Protein AF-A0A7S2EDE1-F1 (afdb_monomer_lite)

Radius of gyration: 14.8 Å; chains: 1; bounding box: 42×26×42 Å

Structure (mmCIF, N/CA/C/O backbone):
data_AF-A0A7S2EDE1-F1
#
_entry.id   AF-A0A7S2EDE1-F1
#
loop_
_atom_site.group_PDB
_atom_site.id
_atom_site.type_symbol
_atom_site.label_atom_id
_atom_site.label_alt_id
_atom_site.label_comp_id
_atom_site.label_asym_id
_atom_site.label_entity_id
_atom_site.label_seq_id
_atom_site.pdbx_PDB_ins_code
_atom_site.Cartn_x
_atom_site.Cartn_y
_atom_site.Cartn_z
_atom_site.occupancy
_atom_site.B_iso_or_equiv
_atom_site.auth_seq_id
_atom_site.auth_comp_id
_atom_site.auth_asym_id
_atom_site.auth_atom_id
_atom_site.pdbx_PDB_model_num
ATOM 1 N N . GLY A 1 1 ? -0.100 3.334 -20.222 1.00 86.94 1 GLY A N 1
ATOM 2 C CA . GLY A 1 1 ? -0.773 2.023 -20.043 1.00 86.94 1 GLY A CA 1
ATOM 3 C C . GLY A 1 1 ? -2.125 2.152 -19.348 1.00 86.94 1 GLY A C 1
ATOM 4 O O . GLY A 1 1 ? -2.456 3.228 -18.862 1.00 86.94 1 GLY A O 1
ATOM 5 N N . LEU A 1 2 ? -2.909 1.068 -19.272 1.00 92.38 2 LEU A N 1
ATOM 6 C CA . LEU A 1 2 ? -4.237 1.061 -18.625 1.00 92.38 2 LEU A CA 1
ATOM 7 C C . LEU A 1 2 ? -4.180 1.481 -17.142 1.00 92.38 2 LEU A C 1
ATOM 9 O O . LEU A 1 2 ? -4.995 2.289 -16.704 1.00 92.38 2 LEU A O 1
ATOM 13 N N . ALA A 1 3 ? -3.19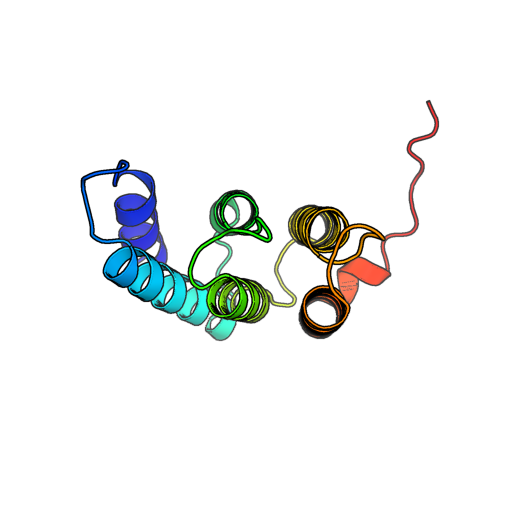2 0.985 -16.387 1.00 94.56 3 ALA A N 1
ATOM 14 C CA . ALA A 1 3 ? -2.995 1.349 -14.981 1.00 94.56 3 ALA A CA 1
ATOM 15 C C . ALA A 1 3 ? -2.721 2.854 -14.804 1.00 94.56 3 ALA A C 1
ATOM 17 O O . ALA A 1 3 ? -3.353 3.501 -13.974 1.00 94.56 3 ALA A O 1
ATOM 18 N N . GLU A 1 4 ? -1.848 3.430 -15.633 1.00 94.94 4 GLU A N 1
ATOM 19 C CA . GLU A 1 4 ? -1.545 4.867 -15.625 1.00 94.94 4 GLU A CA 1
ATOM 20 C C . GLU A 1 4 ? -2.761 5.727 -15.973 1.00 94.94 4 GLU A C 1
ATOM 22 O O . GLU A 1 4 ? -2.972 6.763 -15.350 1.00 94.94 4 GLU A O 1
ATOM 27 N N . GLU A 1 5 ? -3.566 5.318 -16.960 1.00 95.62 5 GLU A N 1
ATOM 28 C CA . GLU A 1 5 ? -4.784 6.036 -17.347 1.00 95.62 5 GLU A CA 1
ATOM 29 C C . GLU A 1 5 ? -5.781 6.081 -16.188 1.00 95.62 5 GLU A C 1
ATOM 31 O O . GLU A 1 5 ? -6.232 7.158 -15.787 1.00 95.62 5 GLU A O 1
ATOM 36 N N . THR A 1 6 ? -6.069 4.919 -15.599 1.00 95.06 6 THR A N 1
ATOM 37 C CA . THR A 1 6 ? -6.973 4.803 -14.450 1.00 95.06 6 THR A CA 1
ATOM 38 C C . THR A 1 6 ? -6.443 5.583 -13.250 1.00 95.06 6 THR A C 1
ATOM 40 O O . THR A 1 6 ? -7.193 6.331 -12.620 1.00 95.06 6 THR A O 1
ATOM 43 N N . PHE A 1 7 ? -5.142 5.492 -12.972 1.00 96.12 7 PHE A N 1
ATOM 44 C CA . PHE A 1 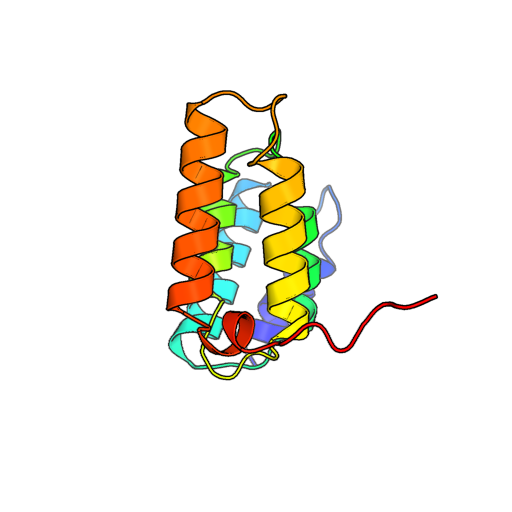7 ? -4.499 6.233 -11.893 1.00 96.12 7 PHE A CA 1
ATOM 45 C C . PHE A 1 7 ? -4.526 7.751 -12.122 1.00 96.12 7 PHE A C 1
ATOM 47 O O . PHE A 1 7 ? -4.782 8.525 -11.198 1.00 96.12 7 PHE A O 1
ATOM 54 N N . ARG A 1 8 ? -4.333 8.212 -13.361 1.00 94.50 8 ARG A N 1
ATOM 55 C CA . ARG A 1 8 ? -4.421 9.635 -13.707 1.00 94.50 8 ARG A CA 1
ATOM 56 C C . ARG A 1 8 ? -5.833 10.171 -13.511 1.00 94.50 8 ARG A C 1
ATOM 58 O O . ARG A 1 8 ? -5.983 11.272 -12.984 1.00 94.50 8 ARG A O 1
ATOM 65 N N . ARG A 1 9 ? -6.857 9.404 -13.899 1.00 93.31 9 ARG A N 1
ATOM 66 C CA . ARG A 1 9 ? -8.264 9.745 -13.628 1.00 93.31 9 ARG A CA 1
ATOM 67 C C . ARG A 1 9 ? -8.509 9.837 -12.128 1.00 93.31 9 ARG A C 1
ATOM 69 O O . ARG A 1 9 ? -8.992 10.864 -11.670 1.00 93.31 9 ARG A O 1
ATOM 76 N N . LEU A 1 10 ? -8.073 8.831 -11.370 1.00 92.81 10 LEU A N 1
ATOM 77 C CA . LEU A 1 10 ? -8.181 8.804 -9.912 1.00 92.81 10 LEU A CA 1
ATOM 78 C C . LEU A 1 10 ? -7.527 10.031 -9.250 1.00 92.81 10 LEU A C 1
ATOM 80 O O . LEU A 1 10 ? -8.115 10.618 -8.346 1.00 92.81 10 LEU A O 1
ATOM 84 N N . ARG A 1 11 ? -6.344 10.455 -9.717 1.00 90.94 11 ARG A N 1
ATOM 85 C CA . ARG A 1 11 ? -5.642 11.650 -9.212 1.00 90.94 11 ARG A CA 1
ATOM 86 C C . ARG A 1 11 ? -6.335 12.965 -9.556 1.00 90.94 11 ARG A C 1
ATOM 88 O O . ARG A 1 11 ? -6.293 13.886 -8.747 1.00 90.94 11 ARG A O 1
ATOM 95 N N . LYS A 1 12 ? -6.913 13.077 -10.756 1.00 87.69 12 LYS A N 1
ATOM 96 C CA . LYS A 1 12 ? -7.635 14.282 -11.203 1.00 87.69 12 LYS A CA 1
ATOM 97 C C . LYS A 1 12 ? -9.000 14.421 -10.536 1.00 87.69 12 LYS A C 1
ATOM 99 O O . LYS A 1 12 ? -9.517 15.529 -10.424 1.00 87.69 12 LYS A O 1
ATOM 104 N N . SER A 1 13 ? -9.581 13.312 -10.096 1.00 79.12 13 SER A N 1
ATOM 105 C CA . SER A 1 13 ? -10.852 13.302 -9.393 1.00 79.12 13 SER A CA 1
ATOM 106 C C . SER A 1 13 ? -10.729 13.961 -8.024 1.00 79.12 13 SER A C 1
ATOM 108 O O . SER A 1 13 ? -10.377 13.323 -7.031 1.00 79.12 13 SER A O 1
ATOM 110 N N . GLY A 1 14 ? -11.078 15.249 -7.971 1.00 68.62 14 GLY A N 1
ATOM 111 C CA . GLY A 1 14 ? -11.242 15.997 -6.727 1.00 68.62 14 GLY A CA 1
ATOM 112 C C . GLY A 1 14 ? -12.282 15.372 -5.785 1.00 68.62 14 GLY A C 1
ATOM 113 O O . GLY A 1 14 ? -12.856 14.306 -6.049 1.00 68.62 14 GLY A O 1
ATOM 114 N N . SER A 1 15 ? -12.537 16.039 -4.658 1.00 62.31 15 SER A N 1
ATOM 115 C CA . SER A 1 15 ? -13.391 15.509 -3.582 1.00 62.31 15 SER A CA 1
ATOM 116 C C . SER A 1 15 ? -14.791 15.075 -4.066 1.00 62.31 15 SER A C 1
ATOM 118 O O . SER A 1 15 ? -15.273 14.029 -3.647 1.00 62.31 15 SER A O 1
ATOM 120 N N . GLY A 1 16 ? -15.381 15.778 -5.046 1.00 64.81 16 GLY A N 1
ATOM 121 C CA . GLY A 1 16 ? -16.731 15.499 -5.566 1.00 64.81 16 GLY A CA 1
ATOM 122 C C . GLY A 1 16 ? -16.840 14.683 -6.865 1.00 64.81 16 GLY A C 1
ATOM 123 O O . GLY A 1 16 ? -17.950 14.466 -7.333 1.00 64.81 16 GLY A O 1
ATOM 124 N N . SER A 1 17 ? -15.737 14.241 -7.484 1.00 80.88 17 SER A N 1
ATOM 125 C CA . SER A 1 17 ? -15.806 13.608 -8.821 1.00 80.88 17 SER A CA 1
ATOM 126 C C . SER A 1 17 ? -16.313 12.162 -8.798 1.00 80.88 17 SER A C 1
ATOM 128 O O . SER A 1 17 ? -17.001 11.751 -9.725 1.00 80.88 17 SER A O 1
ATOM 130 N N . TYR A 1 18 ? -15.974 11.396 -7.761 1.00 87.88 18 TYR A N 1
ATOM 131 C CA . TYR A 1 18 ? -16.419 10.014 -7.588 1.00 87.88 18 TYR A CA 1
ATOM 132 C C . TYR A 1 18 ? -16.752 9.761 -6.125 1.00 87.88 18 TYR A C 1
ATOM 134 O O . TYR A 1 18 ? -16.042 10.245 -5.237 1.00 87.88 18 TYR A O 1
ATOM 142 N N . ARG A 1 19 ? -17.778 8.935 -5.887 1.00 91.00 19 ARG A N 1
ATOM 143 C CA . ARG A 1 19 ? -18.045 8.359 -4.563 1.00 91.00 19 ARG A CA 1
ATOM 144 C C . ARG A 1 19 ? -16.808 7.617 -4.058 1.00 91.00 19 ARG A C 1
ATOM 146 O O . ARG A 1 19 ? -16.070 7.024 -4.847 1.00 91.00 19 ARG A O 1
ATOM 153 N N . PHE A 1 20 ? -16.605 7.613 -2.743 1.00 90.56 20 PHE A N 1
ATOM 154 C CA . PHE A 1 20 ? -15.442 6.966 -2.136 1.00 90.56 20 PHE A CA 1
ATOM 155 C C . PHE A 1 20 ? -15.350 5.475 -2.487 1.00 90.56 20 PHE A C 1
ATOM 157 O O . PHE A 1 20 ? -14.267 5.008 -2.819 1.00 90.56 20 PHE A O 1
ATOM 164 N N . GLU A 1 21 ? -16.479 4.756 -2.534 1.00 92.69 21 GLU A N 1
ATOM 165 C CA . GLU A 1 21 ? -16.494 3.335 -2.914 1.00 92.69 21 GLU A CA 1
ATOM 166 C C . GLU A 1 21 ? -15.920 3.105 -4.324 1.00 92.69 21 GLU A C 1
ATOM 168 O O . GLU A 1 21 ? -15.169 2.161 -4.555 1.00 92.69 21 GLU A O 1
ATOM 173 N N . VAL A 1 22 ? -16.214 4.007 -5.265 1.00 94.25 22 VAL A N 1
ATOM 174 C CA . VAL A 1 22 ? -15.682 3.935 -6.634 1.00 94.25 22 VAL A CA 1
ATOM 175 C C . VAL A 1 22 ? -14.182 4.216 -6.639 1.00 94.25 22 VAL A C 1
ATOM 177 O O . VAL A 1 22 ? -13.429 3.499 -7.295 1.00 94.25 22 VAL A O 1
ATOM 180 N N . LYS A 1 23 ? -13.720 5.207 -5.863 1.00 93.62 23 LYS A N 1
ATOM 181 C CA . LYS A 1 23 ? -12.280 5.468 -5.695 1.00 93.62 23 LYS A CA 1
ATOM 182 C C . LYS A 1 23 ? -11.569 4.243 -5.120 1.00 93.62 23 LYS A C 1
ATOM 184 O O . LYS A 1 23 ? -10.517 3.873 -5.626 1.00 93.62 23 LYS A O 1
ATOM 189 N N . LEU A 1 24 ? -12.168 3.581 -4.133 1.00 95.06 24 LEU A N 1
ATOM 190 C CA . LEU A 1 24 ? -11.630 2.374 -3.511 1.00 95.06 24 LEU A CA 1
ATOM 191 C C . LEU A 1 24 ? -11.508 1.214 -4.517 1.00 95.06 24 LEU A C 1
ATOM 193 O O . LEU A 1 24 ? -10.471 0.554 -4.563 1.00 95.06 24 LEU A O 1
ATOM 197 N N . LEU A 1 25 ? -12.511 1.015 -5.381 1.00 96.44 25 LEU A N 1
ATOM 198 C CA . LEU A 1 25 ? -12.456 0.032 -6.473 1.00 96.44 25 LEU A CA 1
ATOM 199 C C . LEU A 1 25 ? -11.365 0.361 -7.501 1.00 96.44 25 LEU A C 1
ATOM 201 O O . LEU A 1 25 ? -10.639 -0.531 -7.938 1.00 96.44 25 LEU A O 1
ATOM 205 N N . MET A 1 26 ? -11.213 1.637 -7.865 1.00 96.56 26 MET A N 1
ATOM 206 C CA . MET A 1 26 ? -10.150 2.078 -8.772 1.00 96.56 26 MET A CA 1
ATOM 207 C C . MET A 1 26 ? -8.760 1.871 -8.161 1.00 96.56 26 MET A C 1
ATOM 209 O O . MET A 1 26 ? -7.855 1.422 -8.863 1.00 96.56 26 MET A O 1
ATOM 213 N N . ILE A 1 27 ? -8.590 2.159 -6.865 1.00 97.06 27 ILE A N 1
ATOM 214 C CA . ILE A 1 27 ? -7.343 1.897 -6.133 1.00 97.06 27 ILE A CA 1
ATOM 215 C C . ILE A 1 27 ? -7.039 0.403 -6.160 1.00 97.06 27 ILE A C 1
ATOM 217 O O . ILE A 1 27 ? -5.938 0.031 -6.561 1.00 97.06 27 ILE A O 1
ATOM 221 N N . ASN A 1 28 ? -8.007 -0.448 -5.805 1.00 98.25 28 ASN A N 1
ATOM 222 C CA . ASN A 1 28 ? -7.853 -1.903 -5.839 1.00 98.25 28 ASN A CA 1
ATOM 223 C C . ASN A 1 28 ? -7.409 -2.384 -7.229 1.00 98.25 28 ASN A C 1
ATOM 225 O O . ASN A 1 28 ? -6.424 -3.104 -7.364 1.00 98.25 28 ASN A O 1
ATOM 229 N N . PHE A 1 29 ? -8.082 -1.921 -8.282 1.00 98.19 29 PHE A N 1
ATOM 230 C CA . PHE A 1 29 ? -7.725 -2.273 -9.652 1.00 98.19 29 PHE A CA 1
ATOM 231 C C . PHE A 1 29 ? -6.279 -1.881 -9.998 1.00 98.19 29 PHE A C 1
ATOM 233 O O . PHE A 1 29 ? -5.505 -2.729 -10.439 1.00 98.19 29 PHE A O 1
ATOM 240 N N . VAL A 1 30 ? -5.897 -0.617 -9.778 1.00 98.12 30 VAL A N 1
ATOM 241 C CA . VAL A 1 30 ? -4.554 -0.120 -10.126 1.00 98.12 30 VAL A CA 1
ATOM 242 C C . VAL A 1 30 ? -3.478 -0.874 -9.351 1.00 98.12 30 VAL A C 1
ATOM 244 O O . VAL A 1 30 ? -2.507 -1.331 -9.946 1.00 98.12 30 VAL A O 1
ATOM 247 N N . THR A 1 31 ? -3.667 -1.040 -8.044 1.00 98.19 31 THR A N 1
ATOM 248 C CA . THR A 1 31 ? -2.702 -1.712 -7.165 1.00 98.19 31 THR A CA 1
ATOM 249 C C . THR A 1 31 ? -2.533 -3.195 -7.507 1.00 98.19 31 THR A C 1
ATOM 251 O O . THR A 1 31 ? -1.401 -3.670 -7.541 1.00 98.19 31 THR A O 1
ATOM 254 N N . ARG A 1 32 ? -3.611 -3.916 -7.863 1.00 98.00 32 ARG A N 1
ATOM 255 C CA . ARG A 1 32 ? -3.521 -5.304 -8.362 1.00 98.00 32 ARG A CA 1
ATOM 256 C C . ARG A 1 32 ? -2.746 -5.405 -9.666 1.00 98.00 32 ARG A C 1
ATOM 258 O O . ARG A 1 32 ? -1.916 -6.295 -9.808 1.00 98.00 32 ARG A O 1
ATOM 265 N N . VAL A 1 33 ? -3.026 -4.521 -10.624 1.00 98.00 33 VAL A N 1
ATOM 266 C CA . VAL A 1 33 ? -2.348 -4.541 -11.928 1.00 98.00 33 VAL A CA 1
ATOM 267 C C . VAL A 1 33 ? -0.863 -4.215 -11.763 1.00 98.00 33 VAL A C 1
ATOM 269 O O . VAL A 1 33 ? -0.029 -4.895 -12.348 1.00 98.00 33 VAL A O 1
ATOM 272 N N . VAL A 1 34 ? -0.530 -3.221 -10.936 1.00 98.00 34 VAL A N 1
ATOM 273 C CA . VAL A 1 34 ? 0.859 -2.856 -10.629 1.00 98.00 34 VAL A CA 1
ATOM 274 C C . VAL A 1 34 ? 1.607 -4.022 -9.987 1.00 98.00 34 VAL A C 1
ATOM 276 O O . VAL A 1 34 ? 2.624 -4.453 -10.522 1.00 98.00 34 VAL A O 1
ATOM 279 N N . GLY A 1 35 ? 1.066 -4.583 -8.905 1.00 97.44 35 GLY A N 1
A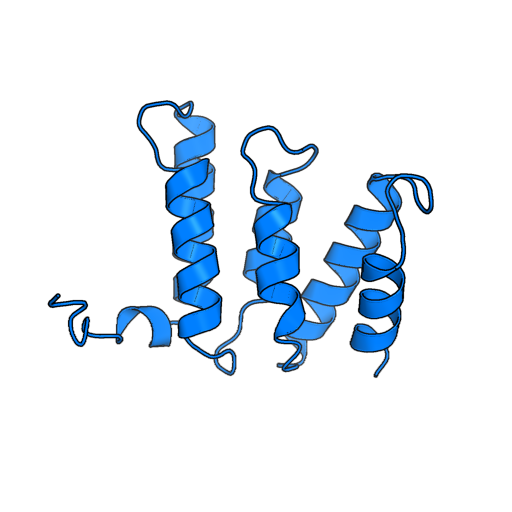TOM 280 C CA . GLY A 1 35 ? 1.728 -5.644 -8.153 1.00 97.44 35 GLY A CA 1
ATOM 281 C C . GLY A 1 35 ? 1.863 -6.970 -8.895 1.00 97.44 35 GLY A C 1
ATOM 282 O O . GLY A 1 35 ? 2.886 -7.636 -8.771 1.00 97.44 35 GLY A O 1
ATOM 283 N N . ASN A 1 36 ? 0.852 -7.365 -9.675 1.00 96.44 36 ASN A N 1
ATOM 284 C CA . ASN A 1 36 ? 0.865 -8.653 -10.377 1.00 96.44 36 ASN A CA 1
ATOM 285 C C . ASN A 1 36 ? 1.727 -8.642 -11.641 1.00 96.44 36 ASN A C 1
ATOM 287 O O . ASN A 1 36 ? 2.188 -9.698 -12.065 1.00 96.44 36 ASN A O 1
ATOM 291 N N . HIS A 1 37 ? 1.906 -7.476 -12.263 1.00 96.44 37 HIS A N 1
ATOM 292 C CA . HIS A 1 37 ? 2.672 -7.339 -13.503 1.00 96.44 37 HIS A CA 1
ATOM 293 C C . HIS A 1 37 ? 4.023 -6.637 -13.307 1.00 96.44 37 HIS A C 1
ATOM 295 O O . HIS A 1 37 ? 4.691 -6.354 -14.297 1.00 96.44 37 HIS A O 1
ATOM 301 N N . GLY A 1 38 ? 4.419 -6.345 -12.064 1.00 95.75 38 GLY A N 1
ATOM 302 C CA . GLY A 1 38 ? 5.700 -5.706 -11.751 1.00 95.75 38 GLY A CA 1
ATOM 303 C C . GLY A 1 38 ? 5.855 -4.316 -12.374 1.00 95.75 38 GLY A C 1
ATOM 304 O O . GLY A 1 38 ? 6.926 -3.972 -12.870 1.00 95.75 38 GLY A O 1
ATOM 305 N N . LEU A 1 39 ? 4.774 -3.530 -12.435 1.00 97.19 39 LEU A N 1
ATOM 306 C CA . LEU A 1 39 ? 4.793 -2.235 -13.121 1.00 97.19 39 LEU A CA 1
ATOM 307 C C . LEU A 1 39 ? 5.378 -1.137 -12.232 1.00 97.19 39 LEU A C 1
ATOM 309 O O . LEU A 1 39 ? 4.884 -0.878 -11.141 1.00 97.19 39 LEU A O 1
ATOM 313 N N . LEU A 1 40 ? 6.323 -0.367 -12.761 1.00 96.38 40 LEU A N 1
ATOM 314 C CA . LEU A 1 40 ? 6.866 0.792 -12.054 1.00 96.38 40 LEU A CA 1
ATOM 315 C C . LEU A 1 40 ? 5.963 2.021 -12.210 1.00 96.38 40 LEU A C 1
ATOM 317 O O . LEU A 1 40 ? 6.158 2.858 -13.089 1.00 96.38 40 LEU A O 1
ATOM 321 N N . LEU A 1 41 ? 4.971 2.149 -11.325 1.00 96.56 41 LEU A N 1
ATOM 322 C CA . LEU A 1 41 ? 4.124 3.339 -11.205 1.00 96.56 41 LEU A CA 1
ATOM 323 C C . LEU A 1 41 ? 4.459 4.111 -9.921 1.00 96.56 41 LEU A C 1
ATOM 325 O O . LEU A 1 41 ? 3.624 4.227 -9.031 1.00 96.56 41 LEU A O 1
ATOM 329 N N . LEU A 1 42 ? 5.674 4.658 -9.828 1.00 95.94 42 LEU A N 1
ATOM 330 C CA . LEU A 1 42 ? 6.203 5.276 -8.598 1.00 95.94 42 LEU A CA 1
ATOM 331 C C . LEU A 1 42 ? 5.268 6.311 -7.934 1.00 95.94 42 LEU A C 1
ATOM 333 O O . LEU A 1 42 ? 5.060 6.235 -6.726 1.00 95.94 42 LEU A O 1
ATOM 337 N N . PRO A 1 43 ? 4.571 7.204 -8.672 1.00 96.06 43 PRO A N 1
ATOM 338 C CA . PRO A 1 43 ? 3.669 8.171 -8.040 1.00 96.06 43 PRO A CA 1
ATOM 339 C C . PRO A 1 43 ? 2.465 7.546 -7.305 1.00 96.06 43 PRO A C 1
ATOM 341 O O . PRO A 1 43 ? 1.722 8.268 -6.633 1.00 96.06 43 PRO A O 1
ATOM 344 N N . LEU A 1 44 ? 2.233 6.235 -7.451 1.00 96.81 44 LEU A N 1
ATOM 345 C CA . LEU A 1 44 ? 1.229 5.478 -6.707 1.00 96.81 44 LEU A CA 1
ATOM 346 C C . LEU A 1 44 ? 1.553 5.407 -5.210 1.00 96.81 44 LEU A C 1
ATOM 348 O O . LEU A 1 44 ? 0.628 5.536 -4.411 1.00 96.81 44 LEU A O 1
ATOM 352 N N . TYR A 1 45 ? 2.817 5.248 -4.810 1.00 96.50 45 TYR A N 1
ATOM 353 C CA . TYR A 1 45 ? 3.168 5.031 -3.400 1.00 96.50 45 T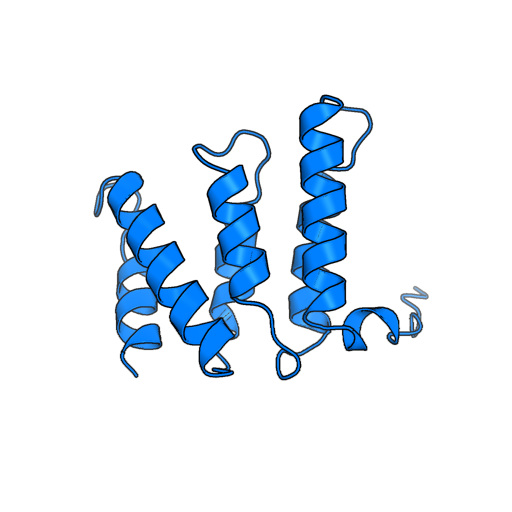YR A CA 1
ATOM 354 C C . TYR A 1 45 ? 2.923 6.283 -2.539 1.00 96.50 45 TYR A C 1
ATOM 356 O O . TYR A 1 45 ? 2.154 6.182 -1.577 1.00 96.50 45 TYR A O 1
ATOM 364 N N . PRO A 1 46 ? 3.370 7.496 -2.930 1.00 94.94 46 PRO A N 1
ATOM 365 C CA . PRO A 1 46 ? 2.988 8.726 -2.230 1.00 94.94 46 PRO A CA 1
ATOM 366 C C . PRO A 1 46 ? 1.482 9.012 -2.315 1.00 94.94 46 PRO A C 1
ATOM 368 O O . PRO A 1 46 ? 0.893 9.653 -1.442 1.00 94.94 46 PRO A O 1
ATOM 371 N N . PHE A 1 47 ? 0.806 8.540 -3.371 1.00 95.56 47 PHE A N 1
ATOM 372 C CA . PHE A 1 47 ? -0.649 8.625 -3.441 1.00 95.56 47 PHE A CA 1
ATOM 373 C C . PHE A 1 47 ? -1.312 7.761 -2.364 1.00 95.56 47 PHE A C 1
ATOM 375 O O . PHE A 1 47 ? -2.192 8.275 -1.678 1.00 95.56 47 PHE A O 1
ATOM 382 N N . LEU A 1 48 ? -0.892 6.503 -2.205 1.00 95.75 48 LEU A N 1
ATOM 383 C CA . LEU A 1 48 ? -1.426 5.569 -1.213 1.00 95.75 48 LEU A CA 1
ATOM 384 C C . LEU A 1 48 ? -1.147 6.035 0.217 1.00 95.75 48 LEU A C 1
ATOM 386 O O . LEU A 1 48 ? -2.055 5.969 1.040 1.00 95.75 48 LEU A O 1
ATOM 390 N N . GLN A 1 49 ? 0.040 6.594 0.489 1.00 94.69 49 GLN A N 1
ATOM 391 C CA . GLN A 1 49 ? 0.402 7.159 1.800 1.00 94.69 49 GLN A CA 1
ATOM 392 C C . GLN A 1 49 ? -0.655 8.138 2.332 1.00 94.69 49 GLN A C 1
ATOM 394 O O . GLN A 1 49 ? -1.001 8.097 3.509 1.00 94.69 49 GLN A O 1
ATOM 399 N N . ARG A 1 50 ? -1.249 8.965 1.460 1.00 92.38 50 ARG A N 1
ATOM 400 C CA . ARG A 1 50 ? -2.298 9.930 1.846 1.00 92.38 50 ARG A CA 1
ATOM 401 C C . ARG A 1 50 ? -3.603 9.285 2.318 1.00 92.38 50 ARG A C 1
ATOM 403 O O . ARG A 1 50 ? -4.410 9.964 2.941 1.00 92.38 50 ARG A O 1
ATOM 410 N N . TYR A 1 51 ? -3.818 8.006 2.016 1.00 92.50 51 TYR A N 1
ATOM 411 C CA . TYR A 1 51 ? -4.969 7.230 2.479 1.00 92.50 51 TYR A CA 1
ATOM 412 C C . TYR A 1 51 ? -4.646 6.371 3.712 1.00 92.50 51 TYR A C 1
ATOM 414 O O . TYR A 1 51 ? -5.547 5.742 4.257 1.00 92.50 51 TYR A O 1
ATOM 422 N N . LEU A 1 52 ? -3.395 6.346 4.186 1.00 93.25 52 LEU A N 1
ATOM 423 C CA . LEU A 1 52 ? -2.970 5.556 5.348 1.00 93.25 52 LEU A CA 1
ATOM 424 C C . LEU A 1 52 ? -3.196 6.283 6.684 1.00 93.25 52 LEU A C 1
ATOM 426 O O . LEU A 1 52 ? -2.379 6.181 7.593 1.00 93.25 52 LEU A O 1
ATOM 430 N N . GLY A 1 53 ? -4.298 7.021 6.815 1.00 89.44 53 GLY A N 1
ATOM 431 C CA . GLY A 1 53 ? -4.719 7.591 8.097 1.00 89.44 53 GLY A CA 1
ATOM 432 C C . GLY A 1 53 ? -5.545 6.582 8.892 1.00 89.44 53 GLY A C 1
ATOM 433 O O . GLY A 1 53 ? -6.454 5.977 8.337 1.00 89.44 53 GLY A O 1
ATOM 434 N N . SER A 1 54 ? -5.299 6.428 10.193 1.00 81.31 54 SER A N 1
ATOM 435 C CA . SER A 1 54 ? -6.025 5.466 11.049 1.00 81.31 54 SER A CA 1
ATOM 436 C C . SER A 1 54 ? -7.547 5.651 11.068 1.00 81.31 54 SER A C 1
ATOM 438 O O . SER A 1 54 ? -8.292 4.686 11.195 1.00 81.31 54 SER A O 1
ATOM 440 N N . HIS A 1 55 ? -8.018 6.884 10.878 1.00 84.56 55 HIS A N 1
ATOM 441 C CA . HIS A 1 55 ? -9.442 7.233 10.834 1.00 84.56 55 HIS A CA 1
ATOM 442 C C . HIS A 1 55 ? -10.040 7.162 9.419 1.00 84.56 55 HIS A C 1
ATOM 444 O O . HIS A 1 55 ? -11.203 7.515 9.210 1.00 84.56 55 HIS A O 1
ATOM 450 N N . GLN A 1 56 ? -9.249 6.757 8.422 1.00 87.81 56 GLN A N 1
ATOM 451 C CA . GLN A 1 56 ? -9.700 6.670 7.043 1.00 87.81 56 GLN A CA 1
ATOM 452 C C . GLN A 1 56 ? -10.787 5.596 6.909 1.00 87.81 56 GLN A C 1
ATOM 454 O O . GLN A 1 56 ? -10.678 4.479 7.416 1.00 87.81 56 GLN A O 1
ATOM 459 N N . ARG A 1 57 ? -11.849 5.917 6.169 1.00 89.44 57 ARG A N 1
ATOM 460 C CA . ARG A 1 57 ? -12.884 4.938 5.832 1.00 89.44 57 ARG A CA 1
ATOM 461 C C . ARG A 1 57 ? -12.269 3.786 5.024 1.00 89.44 57 ARG A C 1
ATOM 463 O O . ARG A 1 57 ? -11.535 4.041 4.072 1.00 89.44 57 ARG A O 1
ATOM 470 N N . ASP A 1 58 ? -12.600 2.546 5.386 1.00 92.88 58 ASP A N 1
ATOM 471 C CA . ASP A 1 58 ? -12.117 1.319 4.730 1.00 92.88 58 ASP A CA 1
ATOM 472 C C . ASP A 1 58 ? -10.576 1.189 4.711 1.00 92.88 58 ASP A C 1
ATOM 474 O O . ASP A 1 58 ? -9.987 0.625 3.786 1.00 92.88 58 ASP A O 1
ATOM 478 N N . VAL A 1 59 ? -9.899 1.713 5.741 1.00 92.69 59 VAL A N 1
ATOM 479 C CA . VAL A 1 59 ? -8.429 1.764 5.804 1.00 92.69 59 VAL A CA 1
ATOM 480 C C . VAL A 1 59 ? -7.752 0.395 5.754 1.00 92.69 59 VAL A C 1
ATOM 482 O O . VAL A 1 59 ? -6.677 0.259 5.177 1.00 92.69 59 VAL A O 1
ATOM 485 N N . THR A 1 60 ? -8.389 -0.646 6.287 1.00 94.25 60 THR A N 1
ATOM 486 C CA . THR A 1 60 ? -7.875 -2.021 6.230 1.00 94.25 60 THR A CA 1
ATOM 487 C C . THR A 1 60 ? -7.797 -2.535 4.791 1.00 94.25 60 THR A C 1
ATOM 489 O O . THR A 1 60 ? -6.811 -3.166 4.411 1.00 94.25 60 THR A O 1
ATOM 492 N N . ALA A 1 61 ? -8.785 -2.199 3.955 1.00 96.75 61 ALA A N 1
ATOM 493 C CA . ALA A 1 61 ? -8.753 -2.501 2.528 1.00 96.75 61 ALA A CA 1
ATOM 494 C C . ALA A 1 61 ? -7.646 -1.706 1.825 1.00 96.75 61 ALA A C 1
ATOM 496 O O . ALA A 1 61 ? -6.915 -2.262 1.012 1.00 96.75 61 ALA A O 1
ATOM 497 N N . ILE A 1 62 ? -7.469 -0.429 2.179 1.00 96.75 62 ILE A N 1
ATOM 498 C CA . ILE A 1 62 ? -6.385 0.405 1.639 1.00 96.75 62 ILE A CA 1
ATOM 499 C C . ILE A 1 62 ? -5.014 -0.178 2.003 1.00 96.75 62 ILE A C 1
ATOM 501 O O . ILE A 1 62 ? -4.155 -0.265 1.131 1.00 96.75 62 ILE A O 1
ATOM 505 N N . LEU A 1 63 ? -4.805 -0.629 3.244 1.00 97.12 63 LEU A N 1
ATOM 506 C CA . LEU A 1 63 ? -3.574 -1.307 3.660 1.00 97.12 63 LEU A CA 1
ATOM 507 C C . LEU A 1 63 ? -3.324 -2.572 2.831 1.00 97.12 63 LEU A C 1
ATOM 509 O O . LEU A 1 63 ? -2.219 -2.756 2.323 1.00 97.12 63 LEU A O 1
ATOM 513 N N . ALA A 1 64 ? -4.349 -3.401 2.616 1.00 97.69 64 ALA A N 1
ATOM 514 C CA . ALA A 1 64 ? -4.238 -4.577 1.753 1.00 97.69 64 ALA A CA 1
ATOM 515 C C . ALA A 1 64 ? -3.885 -4.202 0.300 1.00 97.69 64 ALA A C 1
ATOM 517 O O . ALA A 1 64 ? -3.059 -4.862 -0.332 1.00 97.69 64 ALA A O 1
ATOM 518 N N . TYR A 1 65 ? -4.453 -3.111 -0.222 1.00 98.19 65 TYR A N 1
ATOM 519 C CA . TYR A 1 65 ? -4.140 -2.604 -1.561 1.00 98.19 65 TYR A CA 1
ATOM 520 C C . TYR A 1 65 ? -2.729 -2.017 -1.658 1.00 98.19 65 TYR A C 1
ATOM 522 O O . TYR A 1 65 ? -2.070 -2.128 -2.690 1.00 98.19 65 TYR A O 1
ATOM 530 N N . THR A 1 66 ? -2.231 -1.423 -0.582 1.00 97.69 66 THR A N 1
ATOM 531 C CA . THR A 1 66 ? -0.841 -0.977 -0.500 1.00 97.69 66 THR A CA 1
ATOM 532 C C . THR A 1 66 ? 0.101 -2.170 -0.543 1.00 97.69 66 THR A C 1
ATOM 534 O O . THR A 1 66 ? 1.000 -2.196 -1.380 1.00 97.69 66 THR A O 1
ATOM 537 N N . VAL A 1 67 ? -0.146 -3.195 0.281 1.00 98.00 67 VAL A N 1
ATOM 538 C CA . VAL A 1 67 ? 0.647 -4.432 0.286 1.00 98.00 67 VAL A CA 1
ATOM 539 C C . VAL A 1 67 ? 0.658 -5.060 -1.106 1.00 98.00 67 VAL A C 1
ATOM 541 O O . VAL A 1 67 ? 1.729 -5.348 -1.629 1.00 98.00 67 VAL A O 1
ATOM 544 N N . GLN A 1 68 ? -0.503 -5.234 -1.747 1.00 97.56 68 GLN A N 1
ATOM 545 C CA . GLN A 1 68 ? -0.550 -5.911 -3.046 1.00 97.56 68 GLN A CA 1
ATOM 546 C C . GLN A 1 68 ? 0.185 -5.143 -4.154 1.00 97.56 68 GLN A C 1
ATOM 548 O O . GLN A 1 68 ? 0.697 -5.788 -5.057 1.00 97.56 68 GLN A O 1
ATOM 553 N N . ALA A 1 69 ? 0.274 -3.807 -4.086 1.00 97.94 69 ALA A N 1
ATOM 554 C CA . ALA A 1 69 ? 1.020 -2.990 -5.052 1.00 97.94 69 ALA A CA 1
ATOM 555 C C . ALA A 1 69 ? 2.546 -3.064 -4.892 1.00 97.94 69 ALA A C 1
ATOM 557 O O . ALA A 1 69 ? 3.277 -2.597 -5.767 1.00 97.94 69 ALA A O 1
ATOM 558 N N . CYS A 1 70 ? 3.036 -3.599 -3.775 1.00 97.75 70 CYS A N 1
ATOM 559 C CA . CYS A 1 70 ? 4.464 -3.745 -3.525 1.00 97.75 70 CYS A CA 1
ATOM 560 C C . CYS A 1 70 ? 5.008 -4.975 -4.272 1.00 97.75 70 CYS A C 1
ATOM 562 O O . CYS A 1 70 ? 4.352 -6.020 -4.322 1.00 97.75 70 CYS A O 1
ATOM 564 N N . HIS A 1 71 ? 6.202 -4.868 -4.847 1.00 96.81 71 HIS A N 1
ATOM 565 C CA . HIS A 1 71 ? 6.926 -5.975 -5.475 1.00 96.81 71 HIS A CA 1
ATOM 566 C C . HIS A 1 71 ? 8.434 -5.685 -5.485 1.00 96.81 71 HIS A C 1
ATOM 568 O O . HIS A 1 71 ? 8.856 -4.555 -5.255 1.00 96.81 71 HIS A O 1
ATOM 574 N N . ASP A 1 72 ? 9.231 -6.712 -5.747 1.00 94.56 72 ASP A N 1
ATOM 575 C CA . ASP A 1 72 ? 10.700 -6.709 -5.728 1.00 94.56 72 ASP A CA 1
ATOM 576 C C . ASP A 1 72 ? 11.382 -5.603 -6.554 1.00 94.56 72 ASP A C 1
ATOM 578 O O . ASP A 1 72 ? 12.463 -5.145 -6.199 1.00 94.56 72 ASP A O 1
ATOM 582 N N . SER A 1 73 ? 10.758 -5.165 -7.645 1.00 94.38 73 SER A N 1
ATOM 583 C CA . SER A 1 73 ? 11.321 -4.155 -8.547 1.00 94.38 73 SER A CA 1
ATOM 584 C C . SER A 1 73 ? 11.087 -2.715 -8.075 1.00 94.38 73 SER A C 1
ATOM 586 O O . SER A 1 73 ? 11.610 -1.782 -8.683 1.00 94.38 73 SER A O 1
ATOM 588 N N . VAL A 1 74 ? 10.281 -2.511 -7.029 1.00 95.12 74 VAL A N 1
ATOM 589 C CA . VAL A 1 74 ? 10.006 -1.177 -6.484 1.00 95.12 74 VAL A CA 1
ATOM 590 C C . VAL A 1 74 ? 11.232 -0.683 -5.711 1.00 95.12 74 VAL A C 1
ATOM 592 O O . VAL A 1 74 ? 11.756 -1.429 -4.882 1.00 95.12 74 VAL A O 1
ATOM 595 N N . PRO A 1 75 ? 11.676 0.569 -5.924 1.00 93.56 75 PRO A N 1
ATOM 596 C CA . PRO A 1 75 ? 12.778 1.140 -5.162 1.00 93.56 75 PRO A CA 1
ATOM 597 C C . PRO A 1 75 ? 12.515 1.092 -3.646 1.00 93.56 75 PRO A C 1
ATOM 599 O O . PRO A 1 75 ? 11.427 1.489 -3.212 1.00 93.56 75 PRO A O 1
ATOM 602 N N . PRO A 1 76 ? 13.497 0.664 -2.834 1.00 92.19 76 PRO A N 1
ATOM 603 C CA . PRO A 1 76 ? 13.378 0.628 -1.378 1.00 92.19 76 PRO A CA 1
ATOM 604 C C . PRO A 1 76 ? 12.934 1.952 -0.743 1.00 92.19 76 PRO A C 1
ATOM 606 O O . PRO A 1 76 ? 12.127 1.926 0.181 1.00 92.19 76 PRO A O 1
ATOM 609 N N . ASP A 1 77 ? 13.365 3.101 -1.273 1.00 90.69 77 ASP A N 1
ATOM 610 C CA . ASP A 1 77 ? 13.016 4.428 -0.739 1.00 90.69 77 ASP A CA 1
ATOM 611 C C . ASP A 1 77 ? 11.500 4.695 -0.732 1.00 90.69 77 ASP A C 1
ATOM 613 O O . ASP A 1 77 ? 10.945 5.199 0.251 1.00 90.69 77 ASP A O 1
ATOM 617 N N . GLU A 1 78 ? 10.799 4.288 -1.798 1.00 92.75 78 GLU A N 1
ATOM 618 C CA . GLU A 1 78 ? 9.337 4.411 -1.905 1.00 92.75 78 GLU A CA 1
ATOM 619 C C . GLU A 1 78 ? 8.629 3.541 -0.853 1.00 92.75 78 GLU A C 1
ATOM 621 O O . GLU A 1 78 ? 7.622 3.940 -0.252 1.00 92.75 78 GLU A O 1
ATOM 626 N N . ILE A 1 79 ? 9.182 2.352 -0.590 1.00 95.44 79 ILE A N 1
ATOM 627 C CA . ILE A 1 79 ? 8.666 1.411 0.407 1.00 95.44 79 ILE A CA 1
ATOM 628 C C . ILE A 1 79 ? 8.960 1.896 1.829 1.00 95.44 79 ILE A C 1
ATOM 630 O O . ILE A 1 79 ? 8.079 1.826 2.686 1.00 95.44 79 ILE A O 1
ATOM 634 N N . CYS A 1 80 ? 10.142 2.459 2.079 1.00 93.69 80 CYS A N 1
ATOM 635 C CA . CYS A 1 80 ? 10.505 3.079 3.352 1.00 93.69 80 CYS A CA 1
ATOM 636 C C . CYS A 1 80 ? 9.515 4.179 3.741 1.00 93.69 80 CYS A C 1
ATOM 638 O O . CYS A 1 80 ? 9.039 4.207 4.878 1.00 93.69 80 CYS A O 1
ATOM 640 N N . GLY A 1 81 ? 9.129 5.045 2.798 1.00 92.75 81 GLY A N 1
ATOM 641 C CA . GLY A 1 81 ? 8.105 6.064 3.043 1.00 92.75 81 GLY A CA 1
ATOM 642 C C . GLY A 1 81 ? 6.753 5.464 3.454 1.00 92.75 81 GLY A C 1
ATOM 643 O O . GLY A 1 81 ? 6.099 5.957 4.375 1.00 92.75 81 GLY A O 1
ATOM 644 N N . LEU A 1 82 ? 6.341 4.362 2.815 1.00 95.25 82 LEU A N 1
ATOM 645 C CA . LEU A 1 82 ? 5.122 3.642 3.194 1.00 95.25 82 LEU A CA 1
ATOM 646 C C . LEU A 1 82 ? 5.222 3.008 4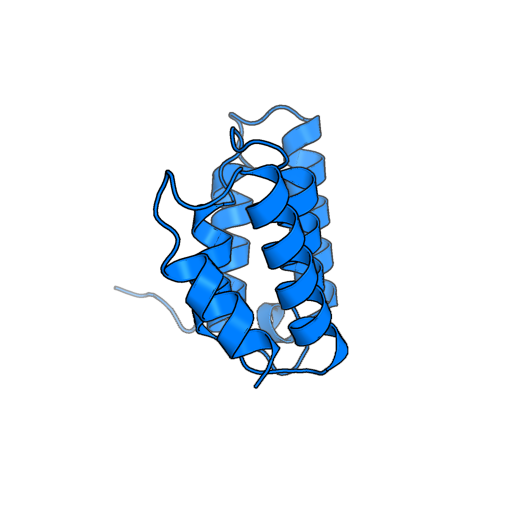.582 1.00 95.25 82 LEU A C 1
ATOM 648 O O . LEU A 1 82 ? 4.290 3.146 5.372 1.00 95.25 82 LEU A O 1
ATOM 652 N N . LEU A 1 83 ? 6.334 2.342 4.894 1.00 95.94 83 LEU A N 1
ATOM 653 C CA . LEU A 1 83 ? 6.559 1.724 6.200 1.00 95.94 83 LEU A CA 1
ATOM 654 C C . LEU A 1 83 ? 6.567 2.770 7.318 1.00 95.94 83 LEU A C 1
ATOM 656 O O . LEU A 1 83 ? 5.905 2.562 8.333 1.00 95.94 83 LEU A O 1
ATOM 660 N N . LYS A 1 84 ? 7.214 3.925 7.105 1.00 94.81 84 LYS A N 1
ATOM 661 C CA . LYS A 1 84 ? 7.179 5.066 8.036 1.00 94.81 84 LYS A CA 1
ATOM 662 C C . LYS A 1 84 ? 5.744 5.549 8.274 1.00 94.81 84 LYS A C 1
ATOM 664 O O . LYS A 1 84 ? 5.352 5.747 9.422 1.00 94.81 84 LYS A O 1
ATOM 669 N N . ALA A 1 85 ? 4.934 5.677 7.220 1.00 94.69 85 ALA A N 1
ATOM 670 C CA . ALA A 1 85 ? 3.530 6.071 7.347 1.00 94.69 85 ALA A CA 1
ATOM 671 C C . ALA A 1 85 ? 2.684 5.027 8.101 1.00 94.69 85 ALA A C 1
ATOM 673 O O . ALA A 1 85 ? 1.851 5.396 8.930 1.00 94.69 85 ALA A O 1
ATOM 674 N N . ILE A 1 86 ? 2.904 3.732 7.846 1.00 95.81 86 ILE A N 1
ATOM 675 C CA . ILE A 1 86 ? 2.227 2.644 8.567 1.00 95.81 86 ILE A CA 1
ATOM 676 C C . ILE A 1 86 ? 2.617 2.671 10.048 1.00 95.81 86 ILE A C 1
ATOM 678 O O . ILE A 1 86 ? 1.739 2.636 10.909 1.00 95.81 86 ILE A O 1
ATOM 682 N N . ALA A 1 87 ? 3.910 2.779 10.351 1.00 95.06 87 ALA A N 1
ATOM 683 C CA . ALA A 1 87 ? 4.404 2.831 11.720 1.00 95.06 87 ALA A CA 1
ATOM 684 C C . ALA A 1 87 ? 3.809 4.025 12.478 1.00 95.06 87 ALA A C 1
ATOM 686 O O . ALA A 1 87 ? 3.183 3.846 13.517 1.00 95.06 87 ALA A O 1
ATOM 687 N N . HIS A 1 88 ? 3.901 5.227 11.904 1.00 94.50 88 HIS A N 1
ATOM 688 C CA . HIS A 1 88 ? 3.403 6.447 12.535 1.00 94.50 88 HIS A CA 1
ATOM 689 C C . HIS A 1 88 ? 1.891 6.409 12.813 1.00 94.50 88 HIS A C 1
ATOM 691 O O . HIS A 1 88 ? 1.447 6.841 13.874 1.00 94.50 88 HIS A O 1
ATOM 697 N N . ASN A 1 89 ? 1.088 5.910 11.866 1.00 94.56 89 ASN A N 1
ATOM 698 C CA . ASN A 1 89 ? -0.371 6.003 11.964 1.00 94.56 89 ASN A CA 1
ATOM 699 C C . ASN A 1 89 ? -1.041 4.794 12.625 1.00 94.56 89 ASN A C 1
ATOM 701 O O . ASN A 1 89 ? -2.165 4.938 13.104 1.00 94.56 89 ASN A O 1
ATOM 705 N N . PHE A 1 90 ? -0.396 3.623 12.638 1.00 95.31 90 PHE A N 1
ATOM 706 C CA . PHE A 1 90 ? -0.993 2.386 13.156 1.00 95.31 90 PHE A CA 1
ATOM 707 C C . PHE A 1 90 ? -0.193 1.746 14.284 1.00 95.31 90 PHE A C 1
ATOM 709 O O . PHE A 1 90 ? -0.779 1.003 15.059 1.00 95.31 90 PHE A O 1
ATOM 716 N N . VAL A 1 91 ? 1.108 2.018 14.407 1.00 94.56 91 VAL A N 1
ATOM 717 C CA . VAL A 1 91 ? 1.990 1.395 15.406 1.00 94.56 91 VAL A CA 1
ATOM 718 C C . VAL A 1 91 ? 2.463 2.462 16.392 1.00 94.56 91 VAL A C 1
ATOM 720 O O . VAL A 1 91 ? 3.639 2.802 16.473 1.00 94.56 91 VAL A O 1
ATOM 723 N N . SER A 1 92 ? 1.508 3.027 17.130 1.00 92.00 92 SER A N 1
ATOM 724 C CA . SER A 1 92 ? 1.772 4.007 18.185 1.00 92.00 92 SER A CA 1
ATOM 725 C C . SER A 1 92 ? 0.984 3.666 19.445 1.00 92.00 92 SER A C 1
ATOM 727 O O . SER A 1 92 ? -0.079 3.057 19.361 1.00 92.00 92 SER A O 1
ATOM 729 N N . GLU A 1 93 ? 1.446 4.142 20.603 1.00 89.38 93 GLU A N 1
ATOM 730 C CA . GLU A 1 93 ? 0.761 3.958 21.897 1.00 89.38 93 GLU A CA 1
ATOM 731 C C . GLU A 1 93 ? -0.670 4.521 21.923 1.00 89.38 93 GLU A C 1
ATOM 733 O O . GLU A 1 93 ? -1.475 4.167 22.779 1.00 89.38 93 GLU A O 1
ATOM 738 N N . ARG A 1 94 ? -1.001 5.418 20.987 1.00 88.94 94 ARG A N 1
ATOM 739 C CA . ARG A 1 94 ? -2.327 6.039 20.873 1.00 88.94 94 ARG A CA 1
ATOM 740 C C . ARG A 1 94 ? -3.309 5.183 20.070 1.00 88.94 94 ARG A C 1
ATOM 742 O O . ARG A 1 94 ? -4.493 5.511 20.020 1.00 88.94 94 ARG A O 1
ATOM 749 N N . CYS A 1 95 ? -2.827 4.136 19.403 1.00 89.50 95 CYS A N 1
ATOM 750 C CA . CYS A 1 95 ? -3.636 3.256 18.573 1.00 89.50 95 CYS A CA 1
ATOM 751 C C . CYS A 1 95 ? -4.242 2.123 19.422 1.00 89.50 95 CYS A C 1
ATOM 753 O O . CYS A 1 95 ? -3.540 1.531 20.239 1.00 89.50 95 CYS A O 1
ATOM 755 N N . PRO A 1 96 ? -5.518 1.758 19.205 1.00 92.69 96 PRO A N 1
ATOM 756 C CA . PRO A 1 96 ? -6.091 0.541 19.775 1.00 92.69 96 PRO A CA 1
ATOM 757 C C . PRO A 1 96 ? -5.292 -0.707 19.375 1.00 92.69 96 PRO A C 1
ATOM 759 O O . PRO A 1 96 ? -4.751 -0.765 18.268 1.00 92.69 96 PRO A O 1
ATOM 762 N N . GLU A 1 97 ? -5.290 -1.735 20.225 1.00 94.56 97 GLU A N 1
ATOM 763 C CA . GLU A 1 97 ? -4.541 -2.983 19.997 1.00 94.56 97 GLU A CA 1
ATOM 764 C C . GLU A 1 97 ? -4.848 -3.632 18.641 1.00 94.56 97 GLU A C 1
ATOM 766 O O . GLU A 1 97 ? -3.939 -4.056 17.929 1.00 94.56 97 GLU A O 1
ATOM 771 N N . GLU A 1 98 ? -6.116 -3.633 18.226 1.00 91.56 98 GLU A N 1
ATOM 772 C CA . GLU A 1 98 ? -6.531 -4.168 16.926 1.00 91.56 98 GLU A CA 1
ATOM 773 C C . GLU A 1 98 ? -5.925 -3.385 15.752 1.00 91.56 98 GLU A C 1
ATOM 775 O O . GLU A 1 98 ? -5.490 -3.976 14.762 1.00 91.56 98 GLU A O 1
ATOM 780 N N . GLN A 1 99 ? -5.846 -2.054 15.864 1.00 92.31 99 GLN A N 1
ATOM 781 C CA . GLN A 1 99 ? -5.223 -1.219 14.835 1.00 92.31 99 GLN A CA 1
ATOM 782 C C . GLN A 1 99 ? -3.709 -1.436 14.788 1.00 92.31 99 GLN A C 1
ATOM 784 O O . GLN A 1 99 ? -3.151 -1.525 13.693 1.00 92.31 99 GLN A O 1
ATOM 789 N N . MET A 1 100 ? -3.063 -1.595 15.948 1.00 95.69 100 MET A N 1
ATOM 790 C CA . MET A 1 100 ? -1.641 -1.943 16.026 1.00 95.69 100 MET A CA 1
ATOM 791 C C . MET A 1 100 ? -1.355 -3.297 15.388 1.00 95.69 100 MET A C 1
ATOM 793 O O . MET A 1 100 ? -0.444 -3.406 14.567 1.00 95.69 100 MET A O 1
ATOM 797 N N . ALA A 1 101 ? -2.167 -4.315 15.682 1.00 95.38 101 ALA A N 1
ATOM 798 C CA . ALA A 1 101 ? -2.033 -5.633 15.073 1.00 95.38 101 ALA A CA 1
ATOM 799 C C . ALA A 1 101 ? -2.165 -5.565 13.543 1.00 95.38 101 ALA A C 1
ATOM 801 O O . ALA A 1 101 ? -1.359 -6.153 12.819 1.00 95.38 101 ALA A O 1
ATOM 802 N N . VAL A 1 102 ? -3.141 -4.806 13.031 1.00 95.00 102 VAL A N 1
ATOM 803 C CA . VAL A 1 102 ? -3.302 -4.572 11.588 1.00 95.00 102 VAL A CA 1
ATOM 804 C C . VAL A 1 102 ? -2.085 -3.853 10.997 1.00 95.00 102 VAL A C 1
ATOM 806 O O . VAL A 1 102 ? -1.593 -4.271 9.948 1.00 95.00 102 VAL A O 1
ATOM 809 N N . GLY A 1 103 ? -1.569 -2.818 11.665 1.00 96.12 103 GLY A N 1
ATOM 810 C CA . GLY A 1 103 ? -0.380 -2.078 11.236 1.00 96.12 103 GLY A CA 1
ATOM 811 C C . GLY A 1 103 ? 0.866 -2.958 11.148 1.00 96.12 103 GLY A C 1
ATOM 812 O O . GLY A 1 103 ? 1.536 -2.981 10.114 1.00 96.12 103 GLY A O 1
ATOM 813 N N . ILE A 1 104 ? 1.134 -3.747 12.192 1.00 96.88 104 ILE A N 1
ATOM 814 C CA . ILE A 1 104 ? 2.272 -4.678 12.249 1.00 96.88 104 ILE A CA 1
ATOM 815 C C . ILE A 1 104 ? 2.145 -5.752 11.160 1.00 96.88 104 ILE A C 1
ATOM 817 O O . ILE A 1 104 ? 3.114 -6.041 10.454 1.00 96.88 104 ILE A O 1
ATOM 821 N N . ASN A 1 105 ? 0.946 -6.310 10.968 1.00 97.12 105 ASN A N 1
ATOM 822 C CA . ASN A 1 105 ? 0.699 -7.300 9.920 1.00 97.12 105 ASN A CA 1
ATOM 823 C C . ASN A 1 105 ? 0.898 -6.716 8.514 1.00 97.12 105 ASN A C 1
ATOM 825 O O . ASN A 1 105 ? 1.496 -7.373 7.659 1.00 97.12 105 ASN A O 1
ATOM 829 N N . ALA A 1 106 ? 0.443 -5.484 8.276 1.00 97.31 106 ALA 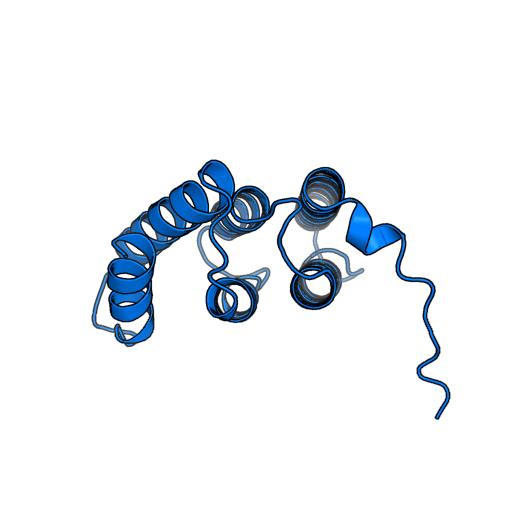A N 1
ATOM 830 C CA . ALA A 1 106 ? 0.653 -4.795 7.009 1.00 97.31 106 ALA A CA 1
ATOM 831 C C . ALA A 1 106 ? 2.144 -4.529 6.752 1.00 97.31 106 ALA A C 1
ATOM 833 O O . ALA A 1 106 ? 2.633 -4.858 5.673 1.00 97.31 106 ALA A O 1
ATOM 834 N N . ALA A 1 107 ? 2.881 -4.016 7.744 1.00 97.31 107 ALA A N 1
ATOM 835 C CA . ALA A 1 107 ? 4.320 -3.772 7.633 1.00 97.31 107 ALA A CA 1
ATOM 836 C C . ALA A 1 107 ? 5.090 -5.063 7.314 1.00 97.31 107 ALA A C 1
ATOM 838 O O . ALA A 1 107 ? 5.847 -5.110 6.345 1.00 97.31 107 ALA A O 1
ATOM 839 N N . ARG A 1 108 ? 4.813 -6.152 8.047 1.00 97.75 108 ARG A N 1
ATOM 840 C CA . ARG A 1 108 ? 5.379 -7.480 7.763 1.00 97.75 108 ARG A CA 1
ATOM 841 C C . ARG A 1 108 ? 5.107 -7.913 6.322 1.00 97.75 108 ARG A C 1
ATOM 843 O O . ARG A 1 108 ? 6.002 -8.416 5.647 1.00 97.75 108 ARG A O 1
ATOM 850 N N . ALA A 1 109 ? 3.870 -7.759 5.852 1.00 97.81 109 ALA A N 1
ATOM 851 C CA . ALA A 1 109 ? 3.489 -8.180 4.511 1.00 97.81 109 ALA A CA 1
ATOM 852 C C . ALA A 1 109 ? 4.172 -7.343 3.415 1.00 97.81 109 ALA A C 1
ATOM 854 O O . ALA A 1 109 ? 4.554 -7.903 2.389 1.00 97.81 109 ALA A O 1
ATOM 855 N N . VAL A 1 110 ? 4.376 -6.040 3.642 1.00 97.38 110 VAL A N 1
ATOM 856 C CA . VAL A 1 110 ? 5.175 -5.178 2.757 1.00 97.38 110 VAL A CA 1
ATOM 857 C C . VAL A 1 110 ? 6.622 -5.671 2.689 1.00 97.38 110 VAL A C 1
ATOM 859 O O . VAL A 1 110 ? 7.109 -5.934 1.591 1.00 97.38 110 VAL A O 1
ATOM 862 N N . CYS A 1 111 ? 7.279 -5.885 3.834 1.00 96.50 111 CYS A N 1
ATOM 863 C CA . CYS A 1 111 ? 8.667 -6.362 3.874 1.00 96.50 111 CYS A CA 1
ATOM 864 C C . CYS A 1 111 ? 8.836 -7.731 3.198 1.00 96.50 111 CYS A C 1
ATOM 866 O O . CYS A 1 111 ? 9.814 -7.960 2.498 1.00 96.50 111 CYS A O 1
ATOM 868 N N . ASN A 1 112 ? 7.855 -8.628 3.334 1.00 96.44 112 ASN A N 1
ATOM 869 C CA . ASN A 1 112 ? 7.872 -9.916 2.637 1.00 96.44 112 ASN A CA 1
ATOM 870 C C . ASN A 1 112 ? 7.793 -9.779 1.108 1.00 96.44 112 ASN A C 1
ATOM 872 O O . ASN A 1 112 ? 8.296 -10.644 0.396 1.00 96.44 112 ASN A O 1
ATOM 876 N N . ARG A 1 113 ? 7.129 -8.735 0.596 1.00 96.31 113 ARG A N 1
ATOM 877 C CA . ARG A 1 113 ? 7.015 -8.485 -0.850 1.00 96.31 113 ARG A CA 1
ATOM 878 C C . ARG A 1 113 ? 8.196 -7.704 -1.411 1.00 96.31 113 ARG A C 1
ATOM 880 O O . ARG A 1 113 ? 8.488 -7.862 -2.592 1.00 96.31 113 ARG A O 1
ATOM 887 N N . VAL A 1 114 ? 8.859 -6.892 -0.587 1.00 95.88 114 VAL A N 1
ATOM 888 C CA . VAL A 1 114 ? 10.047 -6.115 -0.971 1.00 95.88 114 VAL A CA 1
ATOM 889 C C . VAL A 1 114 ? 11.151 -6.296 0.076 1.00 95.88 114 VAL A C 1
ATOM 891 O O . VAL A 1 114 ? 11.389 -5.395 0.878 1.00 95.88 114 VAL A O 1
ATOM 894 N N . PRO A 1 115 ? 11.838 -7.456 0.107 1.00 94.12 115 PRO A N 1
ATOM 895 C CA . PRO A 1 115 ? 12.831 -7.748 1.145 1.00 94.12 115 PRO A CA 1
ATOM 896 C C . PRO A 1 115 ? 14.032 -6.798 1.141 1.00 94.12 115 PRO A C 1
ATOM 898 O O . PRO A 1 115 ? 14.639 -6.578 2.185 1.00 94.12 115 PRO A O 1
ATOM 901 N N . SER A 1 116 ? 14.347 -6.198 -0.012 1.00 91.50 116 SER A N 1
ATOM 902 C CA . SER A 1 116 ? 15.442 -5.235 -0.187 1.00 91.50 116 SER A CA 1
ATOM 903 C C . SER A 1 116 ? 15.330 -4.005 0.717 1.00 91.50 116 SER A C 1
ATOM 905 O O . SER A 1 116 ? 16.347 -3.387 1.013 1.00 91.50 116 SER A O 1
ATOM 907 N N . VAL A 1 117 ? 14.130 -3.677 1.212 1.00 92.12 117 VAL A N 1
ATOM 908 C CA . VAL A 1 117 ? 13.929 -2.569 2.159 1.00 92.12 117 VAL A CA 1
ATOM 909 C C . VAL A 1 117 ? 14.593 -2.815 3.518 1.00 92.12 117 VAL A C 1
ATOM 911 O O . VAL A 1 117 ? 14.918 -1.867 4.219 1.00 92.12 117 VAL A O 1
ATOM 914 N N . LEU A 1 118 ? 14.818 -4.080 3.891 1.00 88.31 118 LEU A N 1
ATOM 915 C CA . LEU A 1 118 ? 15.458 -4.452 5.158 1.00 88.31 118 LEU A CA 1
ATOM 916 C C . LEU A 1 118 ? 16.988 -4.440 5.081 1.00 88.31 118 LEU A C 1
ATOM 918 O O . LEU A 1 118 ? 17.648 -4.536 6.110 1.00 88.31 118 LEU A O 1
ATOM 922 N N . SER A 1 119 ? 17.545 -4.380 3.872 1.00 81.75 119 SER A N 1
ATOM 923 C CA . SER A 1 119 ? 18.990 -4.379 3.631 1.00 81.75 119 SER A CA 1
ATOM 924 C C . SER A 1 119 ? 19.570 -2.975 3.498 1.00 81.75 119 SER A C 1
ATOM 926 O O . SER A 1 119 ? 20.773 -2.845 3.295 1.00 81.75 119 SER A O 1
ATOM 928 N N . LEU A 1 120 ? 18.735 -1.938 3.594 1.00 63.19 120 LEU A N 1
ATOM 929 C CA . LEU A 1 120 ? 19.211 -0.575 3.761 1.00 63.19 120 LEU A CA 1
ATOM 930 C C . LEU A 1 120 ? 19.818 -0.474 5.164 1.00 63.19 120 LEU A C 1
ATOM 932 O O . LEU A 1 120 ? 19.110 -0.266 6.147 1.00 63.19 120 LEU A O 1
ATOM 936 N N . GLU A 1 121 ? 21.129 -0.685 5.260 1.00 56.50 121 GLU A N 1
ATOM 937 C CA . GLU A 1 121 ? 21.899 -0.109 6.354 1.00 56.50 121 GLU A CA 1
ATOM 938 C C . GLU A 1 121 ? 21.681 1.404 6.272 1.00 56.50 121 GLU A C 1
ATOM 940 O O . GLU A 1 121 ? 21.801 1.983 5.190 1.00 56.50 121 GLU A O 1
ATOM 945 N N . ASP A 1 122 ? 21.276 2.021 7.383 1.00 57.62 122 ASP A N 1
ATOM 946 C CA . ASP A 1 122 ? 21.205 3.474 7.504 1.00 57.62 122 ASP A CA 1
ATOM 947 C C . ASP A 1 122 ? 22.598 4.040 7.176 1.00 57.62 122 ASP A C 1
ATOM 949 O O . ASP A 1 122 ? 23.458 4.167 8.051 1.00 57.62 122 ASP A O 1
ATOM 953 N N . GLU A 1 123 ? 22.843 4.398 5.914 1.00 50.62 123 GLU A N 1
ATOM 954 C CA . GLU A 1 123 ? 23.861 5.386 5.587 1.00 50.62 123 GLU A CA 1
ATOM 955 C C . GLU A 1 123 ? 23.356 6.712 6.156 1.00 50.62 123 GLU A C 1
ATOM 957 O O . GLU A 1 123 ? 22.604 7.452 5.528 1.00 50.62 123 GLU A O 1
ATOM 962 N N . GLY A 1 124 ? 23.706 6.902 7.428 1.00 47.22 124 GLY A N 1
ATOM 963 C CA . GLY A 1 124 ? 23.360 7.981 8.337 1.00 47.22 124 GLY A CA 1
ATOM 964 C C . GLY A 1 124 ? 22.687 9.217 7.748 1.00 47.22 124 GLY A C 1
ATOM 965 O O . GLY A 1 124 ? 23.319 10.024 7.072 1.00 47.22 124 GLY A O 1
ATOM 966 N N . GLU A 1 125 ? 21.500 9.518 8.271 1.00 44.50 125 GLU A N 1
ATOM 967 C CA . GLU A 1 125 ? 21.228 10.894 8.690 1.00 44.50 125 GLU A CA 1
ATOM 968 C C . GLU A 1 125 ? 22.052 11.182 9.958 1.00 44.50 125 GLU A C 1
ATOM 970 O O . GLU A 1 125 ? 21.567 11.192 11.087 1.00 44.50 125 GLU A O 1
ATOM 975 N N . GLY A 1 126 ? 23.358 11.358 9.751 1.00 50.25 126 GLY A N 1
ATOM 976 C CA . GLY A 1 126 ? 24.204 12.157 10.617 1.00 50.25 126 GLY A CA 1
ATOM 977 C C . GLY A 1 126 ? 24.231 13.581 10.077 1.00 50.25 126 GLY A C 1
ATOM 978 O O . GLY A 1 126 ? 25.027 13.858 9.184 1.00 50.25 126 GLY A O 1
ATOM 979 N N . ALA A 1 127 ? 23.359 14.446 10.603 1.00 34.25 127 ALA A N 1
ATOM 980 C CA . ALA A 1 127 ? 23.536 15.897 10.784 1.00 34.25 127 ALA A CA 1
ATOM 981 C C . ALA A 1 127 ? 22.281 16.503 11.428 1.00 34.25 127 ALA A C 1
ATOM 983 O O . ALA A 1 127 ? 21.197 16.410 10.812 1.00 34.25 127 ALA A O 1
#

pLDDT: mean 90.67, std 12.06, range [34.25, 98.25]

Organism: Trieres chinensis (NCBI:txid1514140)

Secondary structure (DSSP, 8-state):
-HHHHHHHHHHH--TTTS-HHHHHHHHHHHHHHHHHHT---TTHHHHHHTT--TTSTTHHHHHHHHHHH--TTS-HHHHHHHHHHHHHHHSSTTS-HHHHHHHHHHHHHHHHH-GGGGG--------

Sequence (127 aa):
GLAEETFRRLRKSGSGSYRFEVKLLMINFVTRVVGNHGLLLLPLYPFLQRYLGSHQRDVTAILAYTVQACHDSVPPDEICGLLKAIAHNFVSERCPEEQMAVGINAARAVCNRVPSVLSLEDEGEGA

InterPro domains:
  IPR012977 SDA1, N-terminal [PF08158] (1-119)
  IPR027312 Sda1 [PTHR12730] (1-119)

Foldseek 3Di:
DVLVVLVVVLVVQPPPNDDVVVSLVSLLVSLQVQQVVVDPPLVNLVVLLVQCAPPHVPNLSSLVSNLSSAAQNYDLVSLVSNLVSLCVHQVDPPHDPVSVVSSVVSSVSNCVRHVVNVVPDPPDPPD